Protein AF-A0A2A5YLA9-F1 (afdb_monomer_lite)

Structure (mmCIF, N/CA/C/O backbone):
data_AF-A0A2A5YLA9-F1
#
_entry.id   AF-A0A2A5YLA9-F1
#
loop_
_atom_site.group_PDB
_atom_site.id
_atom_site.type_symbol
_atom_site.label_atom_id
_atom_site.label_alt_id
_atom_site.label_comp_id
_atom_site.label_asym_id
_atom_site.label_entity_id
_atom_site.label_seq_id
_atom_site.pdbx_PDB_ins_code
_atom_site.Cartn_x
_atom_site.Cartn_y
_atom_site.Cartn_z
_atom_site.occupancy
_atom_site.B_iso_or_equiv
_atom_site.auth_seq_id
_atom_site.auth_comp_id
_atom_site.auth_asym_id
_atom_site.auth_atom_id
_atom_site.pdbx_PDB_model_num
ATOM 1 N N . MET A 1 1 ? 13.084 16.388 -6.780 1.00 58.03 1 MET A N 1
ATOM 2 C CA . MET A 1 1 ? 12.630 15.671 -5.566 1.00 58.03 1 MET A CA 1
ATOM 3 C C . MET A 1 1 ? 13.645 14.583 -5.271 1.00 58.03 1 MET A C 1
ATOM 5 O O . MET A 1 1 ? 14.090 13.952 -6.218 1.00 58.03 1 MET A O 1
ATOM 9 N N . THR A 1 2 ? 14.062 14.418 -4.016 1.00 81.19 2 THR A N 1
ATOM 10 C CA . THR A 1 2 ? 14.953 13.319 -3.598 1.00 81.19 2 THR A CA 1
ATOM 11 C C . THR A 1 2 ? 14.172 12.002 -3.519 1.00 81.19 2 THR A C 1
ATOM 13 O O . THR A 1 2 ? 12.947 12.032 -3.383 1.00 81.19 2 THR A O 1
ATOM 16 N N . ASP A 1 3 ? 14.854 10.853 -3.550 1.00 75.81 3 ASP A N 1
ATOM 17 C CA . ASP A 1 3 ? 14.226 9.523 -3.412 1.00 75.81 3 ASP A CA 1
ATOM 18 C C . ASP A 1 3 ? 13.381 9.407 -2.133 1.00 75.81 3 ASP A C 1
ATOM 20 O O . ASP A 1 3 ? 12.268 8.878 -2.141 1.00 75.81 3 ASP A O 1
ATOM 24 N N . ALA A 1 4 ? 13.854 10.017 -1.043 1.00 81.81 4 ALA A N 1
ATOM 25 C CA . ALA A 1 4 ? 13.111 10.134 0.209 1.00 81.81 4 ALA A CA 1
ATOM 26 C C . ALA A 1 4 ? 11.794 10.916 0.051 1.00 81.81 4 ALA A C 1
ATOM 28 O O . ALA A 1 4 ? 10.789 10.574 0.672 1.00 81.81 4 ALA A O 1
ATOM 29 N N . GLY A 1 5 ? 11.777 11.943 -0.804 1.00 86.75 5 GLY A N 1
ATOM 30 C CA . GLY A 1 5 ? 10.573 12.707 -1.122 1.00 86.75 5 GLY A CA 1
ATOM 31 C C . GLY A 1 5 ? 9.515 11.858 -1.827 1.00 86.75 5 GLY A C 1
ATOM 32 O O . GLY A 1 5 ? 8.342 11.933 -1.470 1.00 86.75 5 GLY A O 1
ATOM 33 N N . TYR A 1 6 ? 9.915 11.004 -2.773 1.00 84.25 6 TYR A N 1
ATOM 34 C CA . TYR A 1 6 ? 8.986 10.086 -3.441 1.00 84.25 6 TYR A CA 1
ATOM 35 C C . TYR A 1 6 ? 8.419 9.039 -2.480 1.00 84.25 6 TYR A C 1
ATOM 37 O O . TYR A 1 6 ? 7.212 8.795 -2.489 1.00 84.25 6 TYR A O 1
ATOM 45 N N . LEU A 1 7 ? 9.257 8.474 -1.605 1.00 85.06 7 LEU A N 1
ATOM 46 C CA . LEU A 1 7 ? 8.809 7.528 -0.579 1.00 85.06 7 LEU A CA 1
ATOM 47 C C . LEU A 1 7 ? 7.824 8.168 0.403 1.00 85.06 7 LEU A C 1
ATOM 49 O O . LEU A 1 7 ? 6.809 7.557 0.729 1.00 85.06 7 LEU A O 1
ATOM 53 N N . LEU A 1 8 ? 8.079 9.406 0.836 1.00 90.06 8 LEU A N 1
ATOM 54 C CA . LEU A 1 8 ? 7.171 10.153 1.709 1.00 90.06 8 LEU A CA 1
ATOM 55 C C . LEU A 1 8 ? 5.818 10.412 1.048 1.00 90.06 8 LEU A C 1
ATOM 57 O O . LEU A 1 8 ? 4.783 10.186 1.672 1.00 90.06 8 LEU A O 1
ATOM 61 N N . VAL A 1 9 ? 5.815 10.853 -0.212 1.00 90.12 9 VAL A N 1
ATOM 62 C CA . VAL A 1 9 ? 4.573 11.079 -0.963 1.00 90.12 9 VAL A CA 1
ATOM 63 C C . VAL A 1 9 ? 3.804 9.772 -1.129 1.00 90.12 9 VAL A C 1
ATOM 65 O O . VAL A 1 9 ? 2.600 9.739 -0.889 1.00 90.12 9 VAL A O 1
ATOM 68 N N . PHE A 1 10 ? 4.486 8.681 -1.477 1.00 85.94 10 PHE A N 1
ATOM 69 C CA . PHE A 1 10 ? 3.851 7.379 -1.655 1.00 85.94 10 PHE A CA 1
ATOM 70 C C . PHE A 1 10 ? 3.289 6.816 -0.340 1.00 85.94 10 PHE A C 1
ATOM 72 O O . PHE A 1 10 ? 2.164 6.309 -0.301 1.00 85.94 10 PHE A O 1
ATOM 79 N N . ALA A 1 11 ? 4.025 6.980 0.761 1.00 91.00 11 ALA A N 1
ATOM 80 C CA . ALA A 1 11 ? 3.559 6.626 2.094 1.00 91.00 11 ALA A CA 1
ATOM 81 C C . ALA A 1 11 ? 2.335 7.459 2.492 1.00 91.00 11 ALA A C 1
ATOM 83 O O . ALA A 1 11 ? 1.324 6.892 2.894 1.00 91.00 11 ALA A O 1
ATOM 84 N N . ALA A 1 12 ? 2.370 8.783 2.323 1.00 93.19 12 ALA A N 1
ATOM 85 C CA . ALA A 1 12 ? 1.241 9.656 2.639 1.00 93.19 12 ALA A CA 1
ATOM 86 C C . ALA A 1 12 ? 0.001 9.317 1.795 1.00 93.19 12 ALA A C 1
ATOM 88 O O . ALA A 1 12 ? -1.095 9.180 2.342 1.00 93.19 12 ALA A O 1
ATOM 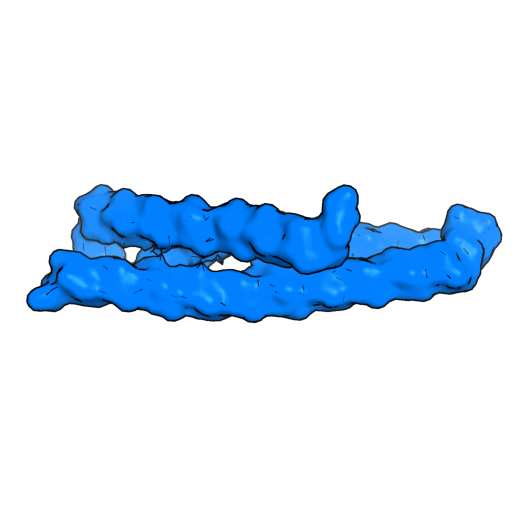89 N N . ALA A 1 13 ? 0.185 9.101 0.489 1.00 90.75 13 ALA A N 1
ATOM 90 C CA . ALA A 1 13 ? -0.870 8.710 -0.442 1.00 90.75 13 ALA A CA 1
ATOM 91 C C . ALA A 1 13 ? -1.472 7.332 -0.132 1.00 90.75 13 ALA A C 1
ATOM 93 O O . ALA A 1 13 ? -2.597 7.062 -0.534 1.00 90.75 13 ALA A O 1
ATOM 94 N N . THR A 1 14 ? -0.761 6.469 0.595 1.00 91.81 14 THR A N 1
ATOM 95 C CA . THR A 1 14 ? -1.283 5.161 1.010 1.00 91.81 14 THR A CA 1
ATOM 96 C C . THR A 1 14 ? -1.916 5.222 2.399 1.00 91.81 14 THR A C 1
ATOM 98 O O . THR A 1 14 ? -3.055 4.800 2.589 1.00 91.81 14 THR A O 1
ATOM 101 N N . LEU A 1 15 ? -1.198 5.767 3.382 1.00 94.69 15 LEU A N 1
ATOM 102 C CA . LEU A 1 15 ? -1.579 5.723 4.793 1.00 94.69 15 LEU A CA 1
ATOM 103 C C . LEU A 1 15 ? -2.770 6.633 5.112 1.00 94.69 15 LEU A C 1
ATOM 105 O O . LEU A 1 15 ? -3.668 6.212 5.842 1.00 94.69 15 LEU A O 1
ATOM 109 N N . LEU A 1 16 ? -2.811 7.856 4.565 1.00 94.94 16 LEU A N 1
ATOM 110 C CA . LEU A 1 16 ? -3.891 8.804 4.861 1.00 94.94 16 LEU A CA 1
ATOM 111 C C . LEU A 1 16 ? -5.239 8.327 4.298 1.00 94.94 16 LEU A C 1
ATOM 113 O O . LEU A 1 16 ? -6.196 8.244 5.076 1.00 94.94 16 LEU A O 1
ATOM 117 N N . PRO A 1 17 ? -5.355 7.938 3.010 1.00 93.81 17 PRO A N 1
ATOM 118 C CA . PRO A 1 17 ? -6.619 7.429 2.489 1.00 93.81 17 PRO A CA 1
ATOM 119 C C . PRO A 1 17 ? -7.034 6.121 3.158 1.00 93.81 17 PRO A C 1
ATOM 121 O O . PRO A 1 17 ? -8.216 5.947 3.444 1.00 93.81 17 PRO A O 1
ATOM 124 N N . ALA A 1 18 ? -6.083 5.235 3.480 1.00 94.56 18 ALA A N 1
ATOM 125 C CA . ALA A 1 18 ? -6.377 3.998 4.198 1.00 94.56 18 ALA A CA 1
ATOM 126 C C . ALA A 1 18 ? -6.983 4.264 5.582 1.00 94.56 18 ALA A C 1
ATOM 128 O O . ALA A 1 18 ? -7.975 3.633 5.947 1.00 94.56 18 ALA A O 1
ATOM 129 N N . ALA A 1 19 ? -6.422 5.209 6.341 1.00 95.31 19 ALA A N 1
ATOM 130 C CA . ALA A 1 19 ? -6.927 5.582 7.659 1.00 95.31 19 ALA A CA 1
ATOM 131 C C . ALA A 1 19 ? -8.326 6.215 7.579 1.00 95.31 19 ALA A C 1
ATOM 133 O O . ALA A 1 19 ? -9.220 5.836 8.339 1.00 95.31 19 ALA A O 1
ATOM 134 N N . LEU A 1 20 ? -8.540 7.132 6.628 1.00 95.75 20 LEU A N 1
ATOM 135 C CA . LEU A 1 20 ? -9.841 7.766 6.396 1.00 95.75 20 LEU A CA 1
ATOM 136 C C . LEU A 1 20 ? -10.900 6.744 5.965 1.00 95.75 20 LEU A C 1
ATOM 138 O O . LEU A 1 20 ? -11.999 6.720 6.521 1.00 95.75 20 LEU A O 1
ATOM 142 N N . ALA A 1 21 ? -10.558 5.857 5.029 1.00 95.25 21 ALA A N 1
ATOM 143 C CA . ALA A 1 21 ? -11.440 4.790 4.574 1.00 95.25 21 ALA A CA 1
ATOM 144 C C . ALA A 1 21 ? -11.767 3.811 5.708 1.00 95.25 21 ALA A C 1
ATOM 146 O O . ALA A 1 21 ? -12.929 3.454 5.882 1.00 95.25 21 ALA A O 1
ATOM 147 N N . ALA A 1 22 ? -10.781 3.420 6.522 1.00 95.50 22 ALA A N 1
ATOM 148 C CA . ALA A 1 22 ? -10.999 2.558 7.682 1.00 95.50 22 ALA A CA 1
ATOM 149 C C . ALA A 1 22 ? -11.959 3.205 8.687 1.00 95.50 22 ALA A C 1
ATOM 151 O O . ALA A 1 22 ? -12.906 2.564 9.148 1.00 95.50 22 ALA A O 1
ATOM 152 N N . TYR A 1 23 ? -11.754 4.491 8.988 1.00 95.38 23 TYR A N 1
ATOM 153 C CA . TYR A 1 23 ? -12.630 5.253 9.870 1.00 95.38 23 TYR A CA 1
ATOM 154 C C . TYR A 1 23 ? -14.060 5.313 9.321 1.00 95.38 23 TYR A C 1
ATOM 156 O O . TYR A 1 23 ? -15.006 5.008 10.047 1.00 95.38 23 TYR A O 1
ATOM 164 N N . TRP A 1 24 ? -14.225 5.667 8.046 1.00 96.12 24 TRP A N 1
ATOM 165 C CA . TRP A 1 24 ? -15.534 5.799 7.407 1.00 96.12 24 TRP A CA 1
ATOM 166 C C . TRP A 1 24 ? -16.273 4.459 7.285 1.00 96.12 24 TRP A C 1
ATOM 168 O O . TRP A 1 24 ? -17.466 4.379 7.586 1.00 96.12 24 TRP A O 1
ATOM 178 N N . LEU A 1 25 ? -15.568 3.385 6.917 1.00 95.38 25 LEU A N 1
ATOM 179 C CA . LEU A 1 25 ? -16.123 2.031 6.852 1.00 95.38 25 LEU A CA 1
ATOM 180 C C . LEU A 1 25 ? -16.527 1.516 8.235 1.00 95.38 25 LEU A C 1
ATOM 182 O O . LEU A 1 25 ? -17.543 0.834 8.350 1.00 95.38 25 LEU A O 1
ATOM 186 N N . ALA A 1 26 ? -15.792 1.874 9.292 1.00 94.12 26 ALA A N 1
ATOM 187 C CA . ALA A 1 26 ? -16.170 1.514 10.655 1.00 94.12 26 ALA A CA 1
ATOM 188 C C . ALA A 1 26 ? -17.522 2.113 11.078 1.00 94.12 26 ALA A C 1
ATOM 190 O O . ALA A 1 26 ? -18.240 1.455 11.826 1.00 94.12 26 ALA A O 1
ATOM 191 N N . VAL A 1 27 ? -17.872 3.313 10.589 1.00 94.31 27 VAL A N 1
ATOM 192 C CA . VAL A 1 27 ? -19.193 3.943 10.810 1.00 94.31 27 VAL A CA 1
ATOM 193 C C . VAL A 1 27 ? -20.250 3.327 9.917 1.00 94.31 27 VAL A C 1
ATOM 195 O O . VAL A 1 27 ? -21.299 2.902 10.383 1.00 94.31 27 VAL A O 1
ATOM 198 N N . SER A 1 28 ? -19.974 3.300 8.616 1.00 95.38 28 SER A N 1
ATOM 199 C CA . SER A 1 28 ? -20.985 3.023 7.596 1.00 95.38 28 SER A CA 1
ATOM 200 C C . SER A 1 28 ? -21.324 1.536 7.503 1.00 95.38 28 SER A C 1
ATOM 202 O O . SER A 1 28 ? -22.368 1.161 6.976 1.00 95.38 28 SER A O 1
ATOM 204 N N . ARG A 1 29 ? -20.429 0.663 7.985 1.00 94.44 29 ARG A N 1
ATOM 205 C CA . ARG A 1 29 ? -20.564 -0.798 7.939 1.00 94.44 29 ARG A CA 1
ATOM 206 C C . ARG A 1 29 ? -20.323 -1.411 9.329 1.00 94.44 29 ARG A C 1
ATOM 208 O O . ARG A 1 29 ? -19.345 -2.140 9.516 1.00 94.44 29 ARG A O 1
ATOM 215 N N . PRO A 1 30 ? -21.214 -1.177 10.310 1.00 89.50 30 PRO A N 1
ATOM 216 C CA . PRO A 1 30 ? -21.036 -1.679 11.677 1.00 89.50 30 PRO A CA 1
ATOM 217 C C . PRO A 1 30 ? -20.983 -3.215 11.736 1.00 89.50 30 PRO A C 1
ATOM 219 O O . PRO A 1 30 ? -20.198 -3.778 12.494 1.00 89.50 30 PRO A O 1
ATOM 222 N N . ASN A 1 31 ? -21.723 -3.890 10.852 1.00 94.50 31 ASN A N 1
ATOM 223 C CA . ASN A 1 31 ? -21.813 -5.355 10.795 1.00 94.50 31 ASN A CA 1
ATOM 224 C C . ASN A 1 31 ? -20.594 -6.036 10.148 1.00 94.50 31 ASN A C 1
ATOM 226 O O . ASN A 1 31 ? -20.498 -7.260 10.141 1.00 94.50 31 ASN A O 1
ATOM 230 N N . TRP A 1 32 ? -19.676 -5.284 9.536 1.00 96.44 32 TRP A N 1
ATOM 231 C CA . TRP A 1 32 ? -18.477 -5.880 8.939 1.00 96.44 32 TRP A CA 1
ATOM 232 C C . TRP A 1 32 ? -17.468 -6.255 10.013 1.00 96.44 32 TRP A C 1
ATOM 234 O O . TRP A 1 32 ? -17.323 -5.529 10.991 1.00 96.44 32 TRP A O 1
ATOM 244 N N . SER A 1 33 ? -16.721 -7.344 9.823 1.00 96.56 33 SER A N 1
ATOM 245 C CA . SER A 1 33 ? -15.627 -7.698 10.729 1.00 96.56 33 SER A CA 1
ATOM 246 C C . SER A 1 33 ? -14.483 -6.678 10.654 1.00 96.56 33 SER A C 1
ATOM 248 O O . SER A 1 33 ? -14.245 -6.055 9.616 1.00 96.56 33 SER A O 1
ATOM 250 N N . ILE A 1 34 ? -13.748 -6.522 11.760 1.00 95.31 34 ILE A N 1
ATOM 251 C CA . ILE A 1 34 ? -12.602 -5.601 11.854 1.00 95.31 34 ILE A CA 1
ATOM 252 C C . ILE A 1 34 ? -11.545 -5.955 10.801 1.00 95.31 34 ILE A C 1
ATOM 254 O O . ILE A 1 34 ? -11.075 -5.077 10.081 1.00 95.31 34 ILE A O 1
ATOM 258 N N . ALA A 1 35 ? -11.237 -7.249 10.661 1.00 95.44 35 ALA A N 1
ATOM 259 C CA . ALA A 1 35 ? -10.285 -7.749 9.672 1.00 95.44 35 ALA A CA 1
ATOM 260 C C . ALA A 1 35 ? -10.688 -7.374 8.238 1.00 95.44 35 ALA A C 1
ATOM 262 O O . ALA A 1 35 ? -9.850 -6.935 7.457 1.00 95.44 35 ALA A O 1
ATOM 263 N N . ARG A 1 36 ? -11.982 -7.471 7.900 1.00 96.94 36 ARG A N 1
ATOM 264 C CA . ARG A 1 36 ? -12.477 -7.102 6.569 1.00 96.94 36 ARG A CA 1
ATOM 265 C C . ARG A 1 36 ? -12.243 -5.625 6.266 1.00 96.94 36 ARG A C 1
ATOM 267 O O . ARG A 1 36 ? -11.798 -5.301 5.172 1.00 96.94 36 ARG A O 1
ATOM 274 N N . ILE A 1 37 ? -12.528 -4.737 7.219 1.00 96.25 37 ILE A N 1
ATOM 275 C CA . ILE A 1 37 ? -12.298 -3.297 7.036 1.00 96.25 37 ILE A CA 1
ATOM 276 C C . ILE A 1 37 ? -10.799 -3.018 6.898 1.00 96.25 37 ILE A C 1
ATOM 278 O O . ILE A 1 37 ? -10.404 -2.345 5.953 1.00 96.25 37 ILE A O 1
ATOM 282 N N . ALA A 1 38 ? -9.980 -3.590 7.784 1.00 96.19 38 ALA A N 1
ATOM 283 C CA . ALA A 1 38 ? -8.536 -3.377 7.813 1.00 96.19 38 ALA A CA 1
ATOM 284 C C . ALA A 1 38 ? -7.810 -3.841 6.540 1.00 96.19 38 ALA A C 1
ATOM 286 O O . ALA A 1 38 ? -6.832 -3.220 6.141 1.00 96.19 38 ALA A O 1
ATOM 287 N N . LEU A 1 39 ? -8.283 -4.911 5.894 1.00 96.12 39 LEU A N 1
ATOM 288 C CA . LEU A 1 39 ? -7.677 -5.435 4.666 1.00 96.12 39 LEU A CA 1
ATOM 289 C C . LEU A 1 39 ? -8.159 -4.717 3.400 1.00 96.12 39 LEU A C 1
ATOM 291 O O . LEU A 1 39 ? -7.409 -4.645 2.426 1.00 96.12 39 LEU A O 1
ATOM 295 N N . LEU A 1 40 ? -9.391 -4.195 3.399 1.00 96.44 40 LEU A N 1
ATOM 296 C CA . LEU A 1 40 ? -9.977 -3.511 2.241 1.00 96.44 40 LEU A CA 1
ATOM 297 C C . LEU A 1 40 ? -9.633 -2.023 2.188 1.00 96.44 40 LEU A C 1
ATOM 299 O O . LEU A 1 40 ? -9.432 -1.493 1.099 1.00 96.44 40 LEU A O 1
ATOM 303 N N . SER A 1 41 ? -9.557 -1.340 3.334 1.00 95.19 41 SER A N 1
ATOM 304 C CA . SER A 1 41 ? -9.307 0.102 3.366 1.00 95.19 41 SER A CA 1
ATOM 305 C C . SER A 1 41 ? -7.971 0.530 2.745 1.00 95.19 41 SE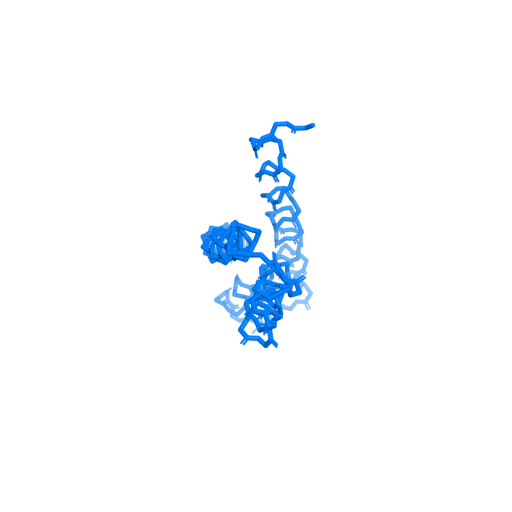R A C 1
ATOM 307 O O . SER A 1 41 ? -7.975 1.543 2.047 1.00 95.19 41 SER A O 1
ATOM 309 N N . PRO A 1 42 ? -6.844 -0.190 2.921 1.00 95.00 42 PRO A N 1
ATOM 310 C CA . PRO A 1 42 ? -5.593 0.197 2.289 1.00 95.00 42 PRO A CA 1
ATOM 311 C C . PRO A 1 42 ? -5.430 -0.347 0.873 1.00 95.00 42 PRO A C 1
ATOM 313 O O . PRO A 1 42 ? -4.489 0.058 0.213 1.00 95.00 42 PRO A O 1
ATOM 316 N N . LEU A 1 43 ? -6.288 -1.258 0.401 1.00 93.88 43 LEU A N 1
ATOM 317 C CA . LEU A 1 43 ? -6.065 -2.033 -0.825 1.00 93.88 43 LEU A CA 1
ATOM 318 C C . LEU A 1 43 ? -5.879 -1.204 -2.115 1.00 93.88 43 LEU A C 1
ATOM 320 O O . LEU A 1 43 ? -5.005 -1.572 -2.900 1.00 93.88 43 LEU A O 1
ATOM 324 N N . PRO A 1 44 ? -6.635 -0.115 -2.378 1.00 93.00 44 PRO A N 1
ATOM 325 C CA . PRO A 1 44 ? -6.626 0.530 -3.694 1.00 93.00 44 PRO A CA 1
ATOM 326 C C . PRO A 1 44 ? -5.250 1.036 -4.148 1.00 93.00 44 PRO A C 1
ATOM 328 O O . PRO A 1 44 ? -4.843 0.776 -5.277 1.00 93.00 44 PRO A O 1
ATOM 331 N N . VAL A 1 45 ? -4.512 1.735 -3.281 1.00 92.50 45 VAL A N 1
ATOM 332 C CA . VAL A 1 45 ? -3.248 2.393 -3.666 1.00 92.50 45 VAL A CA 1
ATOM 333 C C . VAL A 1 45 ? -2.108 1.384 -3.887 1.00 92.50 45 VAL A C 1
ATOM 335 O O . VAL A 1 45 ? -1.499 1.408 -4.958 1.00 92.50 45 VAL A O 1
ATOM 338 N N . PRO A 1 46 ? -1.839 0.436 -2.970 1.00 93.25 46 PRO A N 1
ATOM 339 C CA . PRO A 1 46 ? -0.861 -0.625 -3.182 1.00 93.25 46 PRO A CA 1
ATOM 340 C C . PRO A 1 46 ? -1.207 -1.540 -4.355 1.00 93.25 46 PRO A C 1
ATOM 342 O O . PRO A 1 46 ? -0.305 -1.951 -5.078 1.00 93.25 46 PRO A O 1
ATOM 345 N N . ALA A 1 47 ? -2.492 -1.836 -4.589 1.00 94.50 47 ALA A N 1
ATOM 346 C CA . ALA A 1 47 ? -2.903 -2.642 -5.738 1.00 94.50 47 ALA A CA 1
ATOM 347 C C . ALA A 1 47 ? -2.569 -1.950 -7.068 1.00 94.50 47 ALA A C 1
ATOM 349 O O . ALA A 1 47 ? -2.051 -2.595 -7.978 1.00 94.50 47 ALA A O 1
ATOM 350 N N . LEU A 1 48 ? -2.796 -0.634 -7.172 1.00 94.69 48 LEU A N 1
ATOM 351 C CA . LEU A 1 48 ? -2.407 0.146 -8.351 1.00 94.69 48 LEU A CA 1
ATOM 352 C C . LEU A 1 48 ? -0.886 0.188 -8.541 1.00 94.69 48 LEU A C 1
ATOM 354 O O . LEU A 1 48 ? -0.411 0.056 -9.667 1.00 94.69 48 LEU A O 1
ATOM 358 N N . ALA A 1 49 ? -0.116 0.320 -7.459 1.00 94.12 49 ALA A N 1
ATOM 359 C CA . ALA A 1 49 ? 1.345 0.293 -7.525 1.00 94.12 49 ALA A CA 1
ATOM 360 C C . ALA A 1 49 ? 1.888 -1.080 -7.964 1.00 94.12 49 ALA A C 1
ATOM 362 O O . ALA A 1 49 ? 2.803 -1.147 -8.787 1.00 94.12 49 ALA A O 1
ATOM 363 N N . LEU A 1 50 ? 1.295 -2.175 -7.476 1.00 95.69 50 LEU A N 1
ATOM 364 C CA . LEU A 1 50 ? 1.626 -3.532 -7.919 1.00 95.69 50 LEU A CA 1
ATOM 365 C C . LEU A 1 50 ? 1.263 -3.753 -9.388 1.00 95.69 50 LEU A C 1
ATOM 367 O O . LEU A 1 50 ? 2.058 -4.323 -10.132 1.00 95.69 50 LEU A O 1
ATOM 371 N N . LEU A 1 51 ? 0.102 -3.261 -9.825 1.00 96.88 51 LEU A N 1
ATOM 372 C CA . LEU A 1 51 ? -0.301 -3.323 -11.227 1.00 96.88 51 LEU A CA 1
ATOM 373 C C . LEU A 1 51 ? 0.672 -2.542 -12.121 1.00 96.88 51 LEU A C 1
ATOM 375 O O . LEU A 1 51 ? 1.101 -3.056 -13.150 1.00 96.88 51 LEU A O 1
ATOM 379 N N . ALA A 1 52 ? 1.065 -1.333 -11.715 1.00 94.81 52 ALA A N 1
ATOM 380 C CA . ALA A 1 52 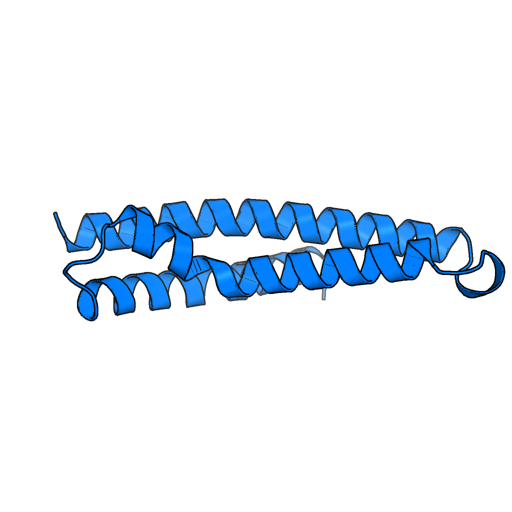? 2.047 -0.532 -12.439 1.00 94.81 52 ALA A CA 1
ATOM 381 C C . ALA A 1 52 ? 3.404 -1.248 -12.534 1.00 94.81 52 ALA A C 1
ATOM 383 O O . ALA A 1 52 ? 3.975 -1.331 -13.619 1.00 94.81 52 ALA A O 1
ATOM 384 N N . SER A 1 53 ? 3.884 -1.829 -11.430 1.00 95.62 53 SER A N 1
ATOM 385 C CA . SER A 1 53 ? 5.106 -2.643 -11.413 1.00 95.62 53 SER A CA 1
ATOM 386 C C . SER A 1 53 ? 5.019 -3.832 -12.379 1.00 95.62 53 SER A C 1
ATOM 388 O O . SER A 1 53 ? 5.905 -4.016 -13.215 1.00 95.62 53 SER A O 1
ATOM 390 N N . ALA A 1 54 ? 3.918 -4.588 -12.344 1.00 95.69 54 ALA A N 1
ATOM 391 C CA . ALA A 1 54 ? 3.700 -5.722 -13.239 1.00 95.69 54 ALA A CA 1
ATOM 392 C C . ALA A 1 54 ? 3.690 -5.303 -14.718 1.00 95.69 54 ALA A C 1
ATOM 394 O O . ALA A 1 54 ? 4.287 -5.978 -15.555 1.00 95.69 54 ALA A O 1
ATOM 395 N N . LEU A 1 55 ? 3.063 -4.168 -15.043 1.00 94.62 55 LEU A N 1
ATOM 396 C CA . LEU A 1 55 ? 3.058 -3.628 -16.402 1.00 94.62 55 LEU A CA 1
ATOM 397 C C . LEU A 1 55 ? 4.460 -3.212 -16.859 1.00 94.62 55 LEU A C 1
ATOM 399 O O . LEU A 1 55 ? 4.814 -3.480 -18.004 1.00 94.62 55 LEU A O 1
ATOM 403 N N . ILE A 1 56 ? 5.272 -2.602 -15.990 1.00 93.06 56 ILE A N 1
ATOM 404 C CA . ILE A 1 56 ? 6.663 -2.248 -16.318 1.00 93.06 56 ILE A CA 1
ATOM 405 C C . ILE A 1 56 ? 7.476 -3.513 -16.603 1.00 93.06 56 ILE A C 1
ATOM 407 O O . ILE A 1 56 ? 8.142 -3.588 -17.634 1.00 93.06 56 ILE A O 1
ATOM 411 N N . LEU A 1 57 ? 7.378 -4.530 -15.744 1.00 92.56 57 LEU A N 1
ATOM 412 C CA . LEU A 1 57 ? 8.088 -5.796 -15.936 1.00 92.56 57 LEU A CA 1
ATOM 413 C C . LEU A 1 57 ? 7.645 -6.515 -17.212 1.00 92.56 57 LEU A C 1
ATOM 415 O O . LEU A 1 57 ? 8.485 -7.034 -17.942 1.00 92.56 57 LEU A O 1
ATOM 419 N N . LEU A 1 58 ? 6.348 -6.493 -17.529 1.00 93.25 58 LEU A N 1
ATOM 420 C CA . LEU A 1 58 ? 5.832 -7.039 -18.781 1.00 93.25 58 LEU A CA 1
ATOM 421 C C . LEU A 1 58 ? 6.424 -6.301 -19.989 1.00 93.25 58 LEU A C 1
ATOM 423 O O . LEU A 1 58 ? 6.873 -6.934 -20.941 1.00 93.25 58 LEU A O 1
ATOM 427 N N . ARG A 1 59 ? 6.474 -4.963 -19.943 1.00 89.38 59 ARG A N 1
ATOM 428 C CA . ARG A 1 59 ? 7.070 -4.150 -21.013 1.00 89.38 59 ARG A CA 1
ATOM 429 C C . ARG A 1 59 ? 8.544 -4.475 -21.204 1.00 89.38 59 ARG A C 1
ATOM 431 O O . ARG A 1 59 ? 8.942 -4.701 -22.342 1.00 89.38 59 ARG A O 1
ATOM 438 N N . VAL A 1 60 ? 9.309 -4.577 -20.118 1.00 89.38 60 VAL A N 1
ATOM 439 C CA . VAL A 1 60 ? 10.718 -4.995 -20.159 1.00 89.38 60 VAL A CA 1
ATOM 440 C C . VAL A 1 60 ? 10.860 -6.394 -20.761 1.00 89.38 60 VAL A C 1
ATOM 442 O O . VAL A 1 60 ? 11.678 -6.589 -21.653 1.00 89.38 60 VAL A O 1
ATOM 445 N N . ALA A 1 61 ? 10.038 -7.356 -20.332 1.00 87.69 61 ALA A N 1
ATOM 446 C CA . ALA A 1 61 ? 10.101 -8.737 -20.811 1.00 87.69 61 ALA A CA 1
ATOM 447 C C . ALA A 1 61 ? 9.776 -8.876 -22.309 1.00 87.69 61 ALA A C 1
ATOM 449 O O . ALA A 1 61 ? 10.283 -9.778 -22.970 1.00 87.69 61 ALA A O 1
ATOM 450 N N . THR A 1 62 ? 8.935 -7.988 -22.846 1.00 88.44 62 THR A N 1
ATOM 451 C CA . THR A 1 62 ? 8.547 -7.978 -24.269 1.00 88.44 62 THR A CA 1
ATOM 452 C C . THR A 1 62 ? 9.418 -7.084 -25.156 1.00 88.44 62 THR A C 1
ATOM 454 O O . THR A 1 62 ? 9.254 -7.101 -26.375 1.00 88.44 62 THR A O 1
ATOM 457 N N . ALA A 1 63 ? 10.325 -6.288 -24.584 1.00 85.94 63 ALA A N 1
ATOM 458 C CA . ALA A 1 63 ? 11.165 -5.373 -25.346 1.00 85.94 63 ALA A CA 1
ATOM 459 C C . ALA A 1 63 ? 12.336 -6.107 -26.018 1.00 85.94 63 ALA A C 1
ATOM 461 O O . ALA A 1 63 ? 12.992 -6.959 -25.416 1.00 85.94 63 ALA A O 1
ATOM 462 N N . SER A 1 64 ? 12.651 -5.741 -27.264 1.00 77.81 64 SER A N 1
ATOM 463 C CA . SER A 1 64 ? 13.898 -6.181 -27.893 1.00 77.81 64 SER A CA 1
ATOM 464 C C . SER A 1 64 ? 15.094 -5.467 -27.250 1.00 77.81 64 SER A C 1
ATOM 466 O O . SER A 1 64 ? 14.982 -4.335 -26.768 1.00 77.81 64 SER A O 1
ATOM 468 N N . LYS A 1 65 ? 16.271 -6.109 -27.268 1.00 68.62 65 LYS A N 1
ATOM 469 C CA . LYS A 1 65 ? 17.515 -5.514 -26.738 1.00 68.62 65 LYS A CA 1
ATOM 470 C C . LYS A 1 65 ? 17.849 -4.168 -27.396 1.00 68.62 65 LYS A C 1
ATOM 472 O O . LYS A 1 65 ? 18.395 -3.293 -26.733 1.00 68.62 65 LYS A O 1
ATOM 477 N N . GLU A 1 66 ? 17.482 -4.003 -28.664 1.00 70.81 66 GLU A N 1
ATOM 478 C CA . GLU A 1 66 ? 17.673 -2.771 -29.438 1.00 70.81 66 GLU A CA 1
ATOM 479 C C . GLU A 1 66 ? 16.706 -1.651 -29.030 1.00 70.81 66 GLU A C 1
ATOM 481 O O . GLU A 1 66 ? 17.079 -0.485 -29.067 1.00 70.81 66 GLU A O 1
ATOM 486 N N . ALA A 1 67 ? 15.482 -1.986 -28.607 1.00 70.94 67 ALA A N 1
ATOM 487 C CA . ALA A 1 67 ? 14.454 -0.998 -28.278 1.00 70.94 67 ALA A CA 1
ATOM 488 C C . ALA A 1 67 ? 14.621 -0.373 -26.885 1.00 70.94 67 ALA A C 1
ATOM 490 O O . ALA A 1 67 ? 14.184 0.752 -26.656 1.00 70.94 67 ALA A O 1
ATOM 491 N N . CYS A 1 68 ? 15.211 -1.109 -25.945 1.00 75.06 68 CYS A N 1
ATOM 492 C CA . CYS A 1 68 ? 15.285 -0.705 -24.542 1.00 75.06 68 CYS A CA 1
ATOM 493 C C . CYS A 1 68 ? 16.718 -0.430 -24.069 1.00 75.06 68 CYS A C 1
ATOM 495 O O . CYS A 1 68 ? 16.913 0.321 -23.120 1.00 75.06 68 CYS A O 1
ATOM 497 N N . GLY A 1 69 ? 17.733 -1.012 -24.722 1.00 77.94 69 GLY A N 1
ATOM 498 C CA . GLY A 1 69 ? 19.093 -1.047 -24.188 1.00 77.94 69 GLY A CA 1
ATOM 499 C C . GLY A 1 69 ? 19.175 -1.870 -22.893 1.00 77.94 69 GLY A C 1
ATOM 500 O O . GLY A 1 69 ? 18.255 -1.899 -22.076 1.00 77.94 69 GLY A O 1
ATOM 501 N N . VAL A 1 70 ? 20.286 -2.579 -22.681 1.00 77.75 70 VAL A N 1
ATOM 502 C CA . VAL A 1 70 ? 20.435 -3.456 -21.499 1.00 77.75 70 VAL A CA 1
ATOM 503 C C . VAL A 1 70 ? 20.354 -2.655 -20.193 1.00 77.75 70 VAL A C 1
ATOM 505 O O . VAL A 1 70 ? 19.717 -3.102 -19.242 1.00 77.75 70 VAL A O 1
ATOM 508 N N . ASP A 1 71 ? 20.941 -1.458 -20.171 1.00 83.56 71 ASP A N 1
ATOM 509 C CA . ASP A 1 71 ? 21.005 -0.606 -18.982 1.00 83.56 71 ASP A CA 1
ATOM 510 C C . ASP A 1 71 ? 19.628 -0.048 -18.584 1.00 83.56 71 ASP A C 1
ATOM 512 O O . ASP A 1 71 ? 19.189 -0.210 -17.445 1.00 83.56 71 ASP A O 1
ATOM 516 N N . ALA A 1 72 ? 18.863 0.497 -19.538 1.00 84.44 72 ALA A N 1
ATOM 517 C CA . ALA A 1 72 ? 17.540 1.044 -19.228 1.00 84.44 72 ALA A CA 1
ATOM 518 C C . ALA A 1 72 ? 16.546 -0.056 -18.813 1.00 84.44 72 ALA A C 1
ATOM 520 O O . ALA A 1 72 ? 15.769 0.137 -17.877 1.00 84.44 72 ALA A O 1
ATOM 521 N N . CYS A 1 73 ? 16.609 -1.235 -19.445 1.00 87.12 73 CYS A N 1
ATOM 522 C CA . CYS A 1 73 ? 15.814 -2.397 -19.041 1.00 87.12 73 CYS A CA 1
ATOM 523 C C . CYS A 1 73 ? 16.196 -2.907 -17.645 1.00 87.12 73 CYS A C 1
ATOM 525 O O . CYS A 1 73 ? 15.316 -3.282 -16.863 1.00 87.12 73 CYS A O 1
ATOM 527 N N . GLY A 1 74 ? 17.489 -2.885 -17.305 1.00 86.56 74 GLY A N 1
ATOM 528 C CA . GLY A 1 74 ? 17.978 -3.194 -15.964 1.00 86.56 74 GLY A CA 1
ATOM 529 C C . GLY A 1 74 ? 17.402 -2.241 -14.917 1.00 86.56 74 GLY A C 1
ATOM 530 O O . GLY A 1 74 ? 16.767 -2.686 -13.960 1.00 86.56 74 GLY A O 1
ATOM 531 N N . ILE A 1 75 ? 17.532 -0.929 -15.137 1.00 90.69 75 ILE A N 1
ATOM 532 C CA . ILE A 1 75 ? 17.024 0.105 -14.222 1.00 90.69 75 ILE A CA 1
ATOM 533 C C . ILE A 1 75 ? 15.501 0.008 -14.067 1.00 90.69 75 ILE A C 1
ATOM 535 O O . ILE A 1 75 ? 14.996 0.032 -12.944 1.00 90.69 75 ILE A O 1
ATOM 539 N N . ALA A 1 76 ? 14.762 -0.160 -15.167 1.00 90.50 76 ALA A N 1
ATOM 540 C CA . ALA A 1 76 ? 13.307 -0.300 -15.132 1.00 90.50 76 ALA A CA 1
ATOM 541 C C . ALA A 1 76 ? 12.863 -1.532 -14.326 1.00 90.50 76 ALA A C 1
ATOM 543 O O . ALA A 1 76 ? 11.909 -1.451 -13.550 1.00 90.50 76 ALA A O 1
ATOM 544 N N . SER A 1 77 ? 13.579 -2.653 -14.460 1.00 92.19 77 SER A N 1
ATOM 545 C CA . SER A 1 77 ? 13.296 -3.878 -13.703 1.00 92.19 77 SER A CA 1
ATOM 546 C C . SER A 1 77 ? 13.504 -3.680 -12.206 1.00 92.19 77 SER A C 1
ATOM 548 O O . SER A 1 77 ? 12.642 -4.048 -11.406 1.00 92.19 77 SER A O 1
ATOM 550 N N . VAL A 1 78 ? 14.626 -3.064 -11.819 1.00 93.88 78 VAL A N 1
ATOM 551 C CA . VAL A 1 78 ? 14.937 -2.791 -10.409 1.00 93.88 78 VAL A CA 1
ATOM 552 C C . VAL A 1 78 ? 13.930 -1.805 -9.821 1.00 93.88 78 VAL A C 1
ATOM 554 O O . VAL A 1 78 ? 13.406 -2.047 -8.735 1.00 93.88 78 VAL A O 1
ATOM 557 N N . ALA A 1 79 ? 13.595 -0.736 -10.546 1.00 91.19 79 ALA A N 1
ATOM 558 C CA . ALA A 1 79 ? 12.600 0.238 -10.109 1.00 91.19 79 ALA A CA 1
ATOM 559 C C . ALA A 1 79 ? 11.218 -0.407 -9.911 1.00 91.19 79 ALA A C 1
ATOM 561 O O . ALA A 1 79 ? 10.567 -0.171 -8.892 1.00 91.19 79 ALA A O 1
ATOM 562 N N . ALA A 1 80 ? 10.786 -1.266 -10.840 1.00 93.38 80 ALA A N 1
ATOM 563 C CA . ALA A 1 80 ? 9.525 -1.990 -10.720 1.00 93.38 80 ALA A CA 1
ATOM 564 C C . ALA A 1 80 ? 9.526 -2.951 -9.521 1.00 93.38 80 ALA A C 1
ATOM 566 O O . ALA A 1 80 ? 8.552 -2.984 -8.763 1.00 93.38 80 ALA A O 1
ATOM 567 N N . ALA A 1 81 ? 10.614 -3.693 -9.304 1.00 94.38 81 ALA A N 1
ATOM 568 C CA . ALA A 1 81 ? 10.748 -4.580 -8.152 1.00 94.38 81 ALA A CA 1
ATOM 569 C C . ALA A 1 81 ? 10.701 -3.797 -6.828 1.00 94.38 81 ALA A C 1
ATOM 571 O O . ALA A 1 81 ? 9.969 -4.171 -5.911 1.00 94.38 81 ALA A O 1
ATOM 572 N N . MET A 1 82 ? 11.412 -2.669 -6.749 1.00 93.62 82 MET A N 1
ATOM 573 C CA . MET A 1 82 ? 11.425 -1.811 -5.564 1.00 93.62 82 MET A CA 1
ATOM 574 C C . MET A 1 82 ? 10.038 -1.226 -5.278 1.00 93.62 82 MET A C 1
ATOM 576 O O . MET A 1 82 ? 9.573 -1.261 -4.139 1.00 93.62 82 MET A O 1
ATOM 580 N N . LEU A 1 83 ? 9.330 -0.770 -6.318 1.00 93.06 83 LEU A N 1
ATOM 581 C CA . LEU A 1 83 ? 7.953 -0.291 -6.202 1.00 93.06 83 LEU A CA 1
ATOM 582 C C . LEU A 1 83 ? 7.020 -1.377 -5.649 1.00 93.06 83 LEU A C 1
ATOM 584 O O . LEU A 1 83 ? 6.213 -1.091 -4.765 1.00 93.06 83 LEU A O 1
ATOM 588 N N . ALA A 1 84 ? 7.147 -2.619 -6.128 1.00 95.00 84 ALA A N 1
ATOM 589 C CA . ALA A 1 84 ? 6.344 -3.738 -5.639 1.00 95.00 84 ALA A CA 1
ATOM 590 C C . ALA A 1 84 ? 6.613 -4.036 -4.157 1.00 95.00 84 ALA A C 1
ATOM 592 O O . ALA A 1 84 ? 5.669 -4.186 -3.380 1.00 95.00 84 ALA A O 1
ATOM 593 N N . ILE A 1 85 ? 7.884 -4.060 -3.744 1.00 95.19 85 ILE A N 1
ATOM 594 C CA . ILE A 1 85 ? 8.270 -4.272 -2.342 1.00 95.19 85 ILE A CA 1
ATOM 595 C C . ILE A 1 85 ? 7.695 -3.157 -1.459 1.00 95.19 85 ILE A C 1
ATOM 597 O O . ILE A 1 85 ? 7.040 -3.440 -0.454 1.00 95.19 85 ILE A O 1
ATOM 601 N N . CYS A 1 86 ? 7.872 -1.891 -1.851 1.00 9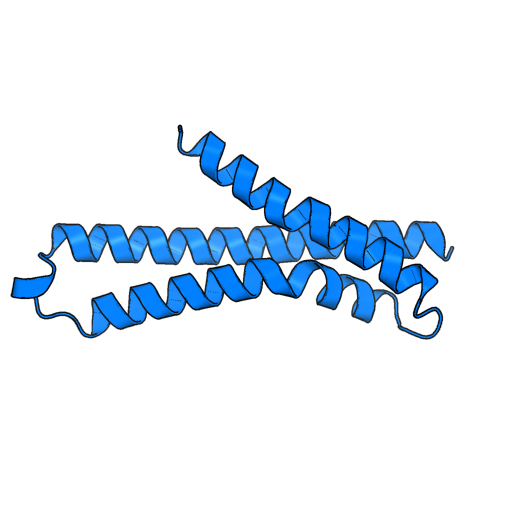4.12 86 CYS A N 1
ATOM 602 C CA . CYS A 1 86 ? 7.320 -0.752 -1.120 1.00 94.12 86 CYS A CA 1
ATOM 603 C C . CYS A 1 86 ? 5.791 -0.817 -1.018 1.00 94.12 86 CYS A C 1
ATOM 605 O O . CYS A 1 86 ? 5.243 -0.548 0.050 1.00 94.12 86 CYS A O 1
ATOM 607 N N . ALA A 1 87 ? 5.100 -1.204 -2.094 1.00 94.75 87 ALA A N 1
ATOM 608 C CA . ALA A 1 87 ? 3.649 -1.348 -2.098 1.00 94.75 87 ALA A CA 1
ATOM 609 C C . ALA A 1 87 ? 3.179 -2.404 -1.086 1.00 9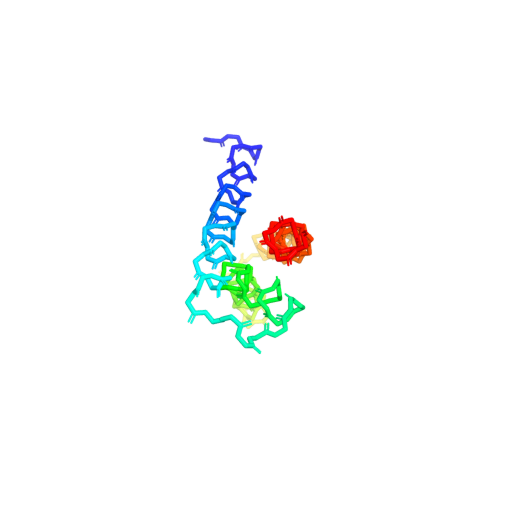4.75 87 ALA A C 1
ATOM 611 O O . ALA A 1 87 ? 2.263 -2.138 -0.309 1.00 94.75 87 ALA A O 1
ATOM 612 N N . VAL A 1 88 ? 3.832 -3.570 -1.035 1.00 96.31 88 VAL A N 1
ATOM 613 C CA . VAL A 1 88 ? 3.498 -4.630 -0.069 1.00 96.31 88 VAL A CA 1
ATOM 614 C C . VAL A 1 88 ? 3.752 -4.171 1.367 1.00 96.31 88 VAL A C 1
ATOM 616 O O . VAL A 1 88 ? 2.883 -4.333 2.225 1.00 96.31 88 VAL A O 1
ATOM 619 N N . LEU A 1 89 ? 4.904 -3.554 1.643 1.00 95.88 89 LEU A N 1
ATOM 620 C CA . LEU A 1 89 ? 5.229 -3.068 2.988 1.00 95.88 89 LEU A CA 1
ATOM 621 C C . LEU A 1 89 ? 4.247 -1.990 3.461 1.00 95.88 89 LEU A C 1
ATOM 623 O O . LEU A 1 89 ? 3.778 -2.031 4.603 1.00 95.88 89 LEU A O 1
ATOM 627 N N . LEU A 1 90 ? 3.889 -1.051 2.583 1.00 94.75 90 LEU A N 1
ATOM 628 C CA . LEU A 1 90 ? 2.906 -0.018 2.899 1.00 94.75 90 LEU A CA 1
ATOM 629 C C . LEU A 1 90 ? 1.502 -0.593 3.057 1.00 94.75 90 LEU A C 1
ATOM 631 O O . LEU A 1 90 ? 0.791 -0.157 3.956 1.00 94.75 90 LEU A O 1
ATOM 635 N N . TYR A 1 91 ? 1.112 -1.590 2.258 1.00 96.50 91 TYR A N 1
ATOM 636 C CA . TYR A 1 91 ? -0.161 -2.291 2.429 1.00 96.50 91 TYR A CA 1
ATOM 637 C C . TYR A 1 91 ? -0.269 -2.919 3.820 1.00 96.50 91 TYR A C 1
ATOM 639 O O . TYR A 1 91 ? -1.240 -2.667 4.532 1.00 96.50 91 TYR A O 1
ATOM 647 N N . LEU A 1 92 ? 0.744 -3.687 4.234 1.00 97.06 92 LEU A N 1
ATOM 648 C CA . LEU A 1 92 ? 0.763 -4.335 5.547 1.00 97.06 92 LEU A CA 1
ATOM 649 C C . LEU A 1 92 ? 0.734 -3.303 6.679 1.00 97.06 92 LEU A C 1
ATOM 651 O O . LEU A 1 92 ? -0.067 -3.418 7.607 1.00 97.06 92 LEU A O 1
ATOM 655 N N . THR A 1 93 ? 1.549 -2.253 6.570 1.00 96.38 93 THR A N 1
ATOM 656 C CA . THR A 1 93 ? 1.588 -1.157 7.550 1.00 96.38 93 THR A CA 1
ATOM 657 C C . THR A 1 93 ? 0.230 -0.460 7.655 1.00 96.38 93 THR A C 1
ATOM 659 O O . THR A 1 93 ? -0.298 -0.265 8.750 1.00 96.38 93 THR A O 1
ATOM 662 N N . ALA A 1 94 ? -0.383 -0.133 6.518 1.00 96.19 94 ALA A N 1
ATOM 663 C CA . ALA A 1 94 ? -1.682 0.518 6.460 1.00 96.19 94 ALA A CA 1
ATOM 664 C C . ALA A 1 94 ? -2.805 -0.385 6.994 1.00 96.19 94 ALA A C 1
ATOM 666 O O . ALA A 1 94 ? -3.703 0.107 7.675 1.00 96.19 94 ALA A O 1
ATOM 667 N N . ALA A 1 95 ? -2.740 -1.696 6.748 1.00 96.75 95 ALA A N 1
ATOM 668 C CA . ALA A 1 95 ? -3.691 -2.665 7.284 1.00 96.75 95 ALA A CA 1
ATOM 669 C C . ALA A 1 95 ? -3.604 -2.761 8.814 1.00 96.75 95 ALA A C 1
ATOM 671 O O . ALA A 1 95 ? -4.634 -2.772 9.489 1.00 96.75 95 ALA A O 1
ATOM 672 N N . ILE A 1 96 ? -2.392 -2.756 9.381 1.00 97.44 96 ILE A N 1
ATOM 673 C CA . ILE A 1 96 ? -2.176 -2.728 10.837 1.00 97.44 96 ILE A CA 1
ATOM 674 C C . ILE A 1 96 ? -2.750 -1.440 11.444 1.00 97.44 96 ILE A C 1
ATOM 676 O O . ILE A 1 96 ? -3.474 -1.491 12.441 1.00 97.44 96 ILE A O 1
ATOM 680 N N . ILE A 1 97 ? -2.480 -0.286 10.825 1.00 96.12 97 ILE A N 1
ATOM 681 C CA . ILE A 1 97 ? -3.009 1.011 11.274 1.00 96.12 97 ILE A CA 1
ATOM 682 C C . ILE A 1 97 ? -4.540 1.019 11.204 1.00 96.12 97 ILE A C 1
ATOM 684 O O . ILE A 1 97 ? -5.204 1.376 12.177 1.00 96.12 97 ILE A O 1
ATOM 688 N N . ALA A 1 98 ? -5.115 0.575 10.085 1.00 96.56 98 ALA A N 1
ATOM 689 C CA . ALA A 1 98 ? -6.557 0.471 9.910 1.00 96.56 98 ALA A CA 1
ATOM 690 C C . ALA A 1 98 ? -7.188 -0.454 10.961 1.00 96.56 98 ALA A C 1
ATOM 692 O O . ALA A 1 98 ? -8.196 -0.097 11.570 1.00 96.56 98 ALA A O 1
ATOM 693 N N . TYR A 1 99 ? -6.568 -1.603 11.243 1.00 97.31 99 TYR A N 1
ATOM 694 C CA . TYR A 1 99 ? -7.010 -2.515 12.296 1.00 97.31 99 TYR A CA 1
ATOM 695 C C . TYR A 1 99 ? -7.031 -1.831 13.668 1.00 97.31 99 TYR A C 1
ATOM 697 O O . TYR A 1 99 ? -8.034 -1.913 14.378 1.00 97.31 99 TYR A O 1
ATOM 705 N N . ALA A 1 100 ? -5.960 -1.118 14.029 1.00 96.38 100 ALA A N 1
ATOM 706 C CA . ALA A 1 100 ? -5.869 -0.394 15.294 1.00 96.38 100 ALA A CA 1
ATOM 707 C C . ALA A 1 100 ? -6.945 0.700 15.418 1.00 96.38 100 ALA A C 1
ATOM 709 O O . ALA A 1 100 ? -7.592 0.803 16.463 1.00 96.38 100 ALA A O 1
ATOM 710 N N . ILE A 1 101 ? -7.190 1.464 14.347 1.00 94.94 101 ILE A N 1
ATOM 711 C CA . ILE A 1 101 ? -8.237 2.499 14.290 1.00 94.94 101 ILE A CA 1
ATOM 712 C C . ILE A 1 101 ? -9.618 1.882 14.530 1.00 94.94 101 ILE A C 1
ATOM 714 O O . ILE A 1 101 ? -10.378 2.357 15.375 1.00 94.94 101 ILE A O 1
ATOM 718 N N . VAL A 1 102 ? -9.949 0.815 13.800 1.00 95.50 102 VAL A N 1
ATOM 719 C CA . VAL A 1 102 ? -11.270 0.179 13.884 1.00 95.50 102 VAL A CA 1
ATOM 720 C C . VAL A 1 102 ? -11.459 -0.504 15.241 1.00 95.50 102 VAL A C 1
ATOM 722 O O . VAL A 1 102 ? -12.536 -0.395 15.825 1.00 95.50 102 VAL A O 1
ATOM 725 N N . ARG A 1 103 ? -10.420 -1.161 15.774 1.00 95.56 103 ARG A N 1
ATOM 726 C CA . ARG A 1 103 ? -10.449 -1.797 17.099 1.00 95.56 103 ARG A CA 1
ATOM 727 C C . ARG A 1 103 ? -10.694 -0.776 18.205 1.00 95.56 103 ARG A C 1
ATOM 729 O O . ARG A 1 103 ? -11.610 -0.981 18.988 1.00 95.56 103 ARG A O 1
ATOM 736 N N . LYS A 1 104 ? -9.936 0.327 18.228 1.00 93.56 104 LYS A N 1
ATOM 737 C CA . LYS A 1 104 ? -10.093 1.410 19.217 1.00 93.56 104 LYS A CA 1
ATOM 738 C C . LYS A 1 104 ? -11.480 2.057 19.176 1.00 93.56 104 LYS A C 1
ATOM 740 O O . LYS A 1 104 ? -11.915 2.649 20.150 1.00 93.56 104 LYS A O 1
ATOM 745 N N . ARG A 1 105 ? -12.151 2.013 18.025 1.00 90.19 105 ARG A N 1
ATOM 746 C CA . ARG A 1 105 ? -13.488 2.592 17.872 1.00 90.19 105 ARG A CA 1
ATOM 747 C C . ARG A 1 105 ? -14.600 1.681 18.395 1.00 90.19 105 ARG A C 1
ATOM 749 O O . ARG A 1 105 ? -15.664 2.179 18.743 1.00 90.19 105 ARG A O 1
ATOM 756 N N . ARG A 1 106 ? -14.403 0.363 18.328 1.00 87.38 106 ARG A N 1
ATOM 757 C CA . ARG A 1 106 ? -15.450 -0.635 18.599 1.00 87.38 106 ARG A CA 1
ATOM 758 C C . ARG A 1 106 ? -15.345 -1.299 19.968 1.00 87.38 106 ARG A C 1
ATOM 760 O O . ARG A 1 106 ? -16.344 -1.856 20.407 1.00 87.38 106 ARG A O 1
ATOM 767 N N . GLY A 1 107 ? -14.159 -1.310 20.569 1.00 77.94 107 GLY A N 1
ATOM 768 C CA . GLY A 1 107 ? -13.942 -1.692 21.966 1.00 77.94 107 GLY A CA 1
ATOM 769 C C . GLY A 1 107 ? -13.725 -0.454 22.808 1.00 77.94 107 GLY A C 1
ATOM 770 O O . GLY A 1 107 ? -14.156 -0.487 23.976 1.00 77.94 107 GLY A O 1
#

Sequence (107 aa):
MTDAGYLLVFAAATLLPAALAAYWLAVSRPNWSIARIALLSPLPVPALALLASALILLRVATASKEACGVDACGIASVAAAMLAICAVLLYLTAAIIAYAIVRKRRG

Radius of gyration: 17.36 Å; chains: 1; bounding box: 43×24×51 Å

pLDDT: mean 91.22, std 7.08, range [58.03, 97.44]

Foldseek 3Di:
DDPVVVLVVLLCVQQVQLQVQLLVCLVVPVPDDLLVSLQPSRCPSLVVLLVVLVV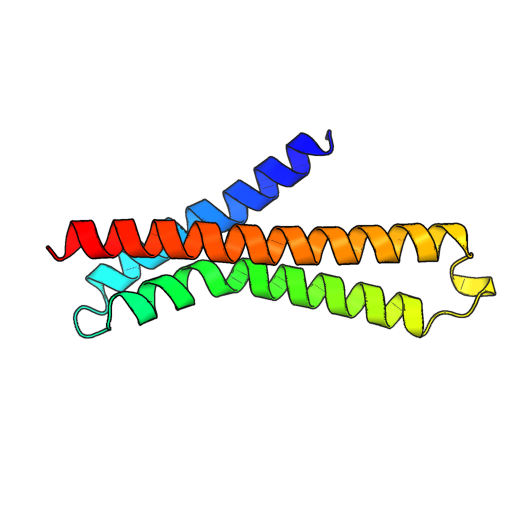LLVCLVPDDCVRQPPVNSVVSNVVSVVSNVSSVVSSVVNSVSSSVSSVVVPD

Secondary structure (DSSP, 8-state):
--HHHHHHHHHHHHHHHHHHHHHHHHHH-TTS-HHHHHHHTTSHHHHHHHHHHHHHHHHHHHS-HHHH-HHHHHHHHHHHHHHHHHHHHHHHHHHHHHHHHHHHHH-